Protein AF-A0AAV0TT83-F1 (afdb_monomer_lite)

Foldseek 3Di:
DDDDDDDPDPVPVPVLPDDDPLRNLVVQLVVLVVVLCCQQPPDADPPGDPDDRSQDDPVSVVVSVVSVVSSVVSVVVSVVVVVVVVVVVVVPVVDDPDDDDDDDDDDPDVVVVVVVVVVVVVVVVVVVVVVVVVVVVVVVVVVVVVVVVVVVD

Sequence (153 aa):
MKVEAREEDNGMNATMASMSPGKTALAEMNAAFASCLSLVCPPIQYPPHCRFNPVRDAADTAEIEARLEEFFLHAKQLEQLFLNETVSFSSSMTVDESMDDTEVDTERSEAVGGRQQQSELELEILNLEAELAEKNDLIEKYTDVREQIADVL

pLDDT: mean 75.4, std 20.29, range [35.06, 97.62]

Organism: NCBI:txid134698

Structure (mmCIF, N/CA/C/O backbone):
data_AF-A0AAV0TT83-F1
#
_entry.id   AF-A0AAV0TT83-F1
#
loop_
_atom_site.group_PDB
_atom_site.id
_atom_site.type_symbol
_atom_site.label_atom_id
_atom_site.label_alt_id
_atom_site.label_comp_id
_atom_site.label_asym_id
_atom_site.label_entity_id
_atom_site.label_seq_id
_atom_site.pdbx_PDB_ins_code
_atom_site.Cartn_x
_atom_site.Cartn_y
_atom_site.Cartn_z
_atom_site.occupancy
_atom_site.B_iso_or_equiv
_atom_site.auth_seq_id
_atom_site.auth_comp_id
_atom_site.auth_asym_id
_atom_site.auth_atom_id
_atom_site.pdbx_PDB_model_num
ATOM 1 N N . MET A 1 1 ? -9.344 -36.124 -43.006 1.00 38.16 1 MET A N 1
ATOM 2 C CA . MET A 1 1 ? -8.338 -35.384 -42.211 1.00 38.16 1 MET A CA 1
ATOM 3 C C . MET A 1 1 ? -8.569 -33.912 -42.521 1.00 38.16 1 MET A C 1
ATOM 5 O O . MET A 1 1 ? -8.264 -33.529 -43.635 1.00 38.16 1 MET A O 1
ATOM 9 N N . LYS A 1 2 ? -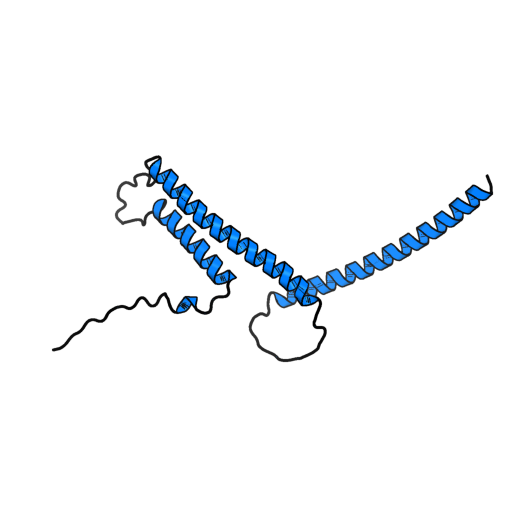9.285 -33.074 -41.761 1.00 40.78 2 LYS A N 1
ATOM 10 C CA . LYS A 1 2 ? -9.483 -32.912 -40.307 1.00 40.78 2 LYS A CA 1
ATOM 11 C C . LYS A 1 2 ? -8.164 -32.825 -39.548 1.00 40.78 2 LYS A C 1
ATOM 13 O O . LYS A 1 2 ? -7.611 -33.884 -39.284 1.00 40.78 2 LYS A O 1
ATOM 18 N N . VAL A 1 3 ? -7.727 -31.601 -39.234 1.00 39.03 3 VAL A N 1
ATOM 19 C CA . VAL A 1 3 ? -7.378 -31.150 -37.873 1.00 39.03 3 VAL A CA 1
ATOM 20 C C . VAL A 1 3 ? -7.605 -29.629 -37.811 1.00 39.03 3 VAL A C 1
ATOM 22 O O . VAL A 1 3 ? -6.943 -28.874 -38.515 1.00 39.03 3 VAL A O 1
ATOM 25 N N . GLU A 1 4 ? -8.591 -29.215 -37.018 1.00 39.25 4 GLU A N 1
ATOM 26 C CA . GLU A 1 4 ? -8.774 -27.848 -36.517 1.00 39.25 4 GLU A CA 1
ATOM 27 C C . GLU A 1 4 ? -7.844 -27.645 -35.308 1.00 39.25 4 GLU A C 1
ATOM 29 O O . GLU A 1 4 ? -7.710 -28.553 -34.487 1.00 39.25 4 GLU A O 1
ATOM 34 N N . ALA A 1 5 ? -7.243 -26.465 -35.172 1.00 40.81 5 ALA A N 1
ATOM 35 C CA . ALA A 1 5 ? -6.621 -25.978 -33.937 1.00 40.81 5 ALA A CA 1
ATOM 36 C C . ALA A 1 5 ? -7.211 -24.578 -33.707 1.00 40.81 5 ALA A C 1
ATOM 38 O O . ALA A 1 5 ? -6.863 -23.642 -34.418 1.00 40.81 5 ALA A O 1
ATOM 39 N N . ARG A 1 6 ? -8.375 -24.490 -33.056 1.00 35.06 6 ARG A N 1
ATOM 40 C CA . ARG A 1 6 ? -8.568 -24.394 -31.599 1.00 35.06 6 ARG A CA 1
ATOM 41 C C . ARG A 1 6 ? -7.829 -23.182 -31.035 1.00 35.06 6 ARG A C 1
ATOM 43 O O . ARG A 1 6 ? -6.644 -23.249 -30.739 1.00 35.06 6 ARG A O 1
ATOM 50 N N . GLU A 1 7 ? -8.597 -22.103 -30.919 1.00 36.88 7 GLU A N 1
ATOM 51 C CA . GLU A 1 7 ? -8.346 -20.956 -30.055 1.00 36.88 7 GLU A CA 1
ATOM 52 C C . GLU A 1 7 ? -7.949 -21.451 -28.657 1.00 36.88 7 GLU A C 1
ATOM 54 O O . GLU A 1 7 ? -8.701 -22.179 -27.999 1.00 36.88 7 GLU A O 1
ATOM 59 N N . GLU A 1 8 ? -6.749 -21.084 -28.215 1.00 36.72 8 GLU A N 1
ATOM 60 C CA . GLU A 1 8 ? -6.391 -21.106 -26.802 1.00 36.72 8 GLU A CA 1
ATOM 61 C C . GLU A 1 8 ? -6.990 -19.847 -26.177 1.00 36.72 8 GLU A C 1
ATOM 63 O O . GLU A 1 8 ? -6.374 -18.786 -26.102 1.00 36.72 8 GLU A O 1
ATOM 68 N N . ASP A 1 9 ? -8.267 -19.982 -25.820 1.00 36.31 9 ASP A N 1
ATOM 69 C CA . ASP A 1 9 ? -8.990 -19.075 -24.945 1.00 36.31 9 ASP A CA 1
ATOM 70 C C . ASP A 1 9 ? -8.229 -18.949 -23.618 1.00 36.31 9 ASP A C 1
ATOM 72 O O . ASP A 1 9 ? -7.876 -19.931 -22.955 1.00 36.31 9 ASP A O 1
ATOM 76 N N . ASN A 1 10 ? -7.903 -17.704 -23.300 1.00 38.72 10 ASN A N 1
ATOM 77 C CA . ASN A 1 10 ? -6.978 -17.276 -22.271 1.00 38.72 10 ASN A CA 1
ATOM 78 C C . ASN A 1 10 ? -7.578 -17.560 -20.881 1.00 38.72 10 ASN A C 1
ATOM 80 O O . ASN A 1 10 ? -8.238 -16.710 -20.280 1.00 38.72 10 ASN A O 1
ATOM 84 N N . GLY A 1 11 ? -7.333 -18.766 -20.359 1.00 36.97 11 GLY A N 1
ATOM 85 C CA . GLY A 1 11 ? -7.817 -19.290 -19.070 1.00 36.97 11 GLY A CA 1
ATOM 86 C C . GLY A 1 11 ? -7.334 -18.561 -17.806 1.00 36.97 11 GLY A C 1
ATOM 87 O O . GLY A 1 11 ? -7.370 -19.129 -16.720 1.00 36.97 11 GLY A O 1
ATOM 88 N N . MET A 1 12 ? -6.888 -17.311 -17.921 1.00 46.50 12 MET A N 1
ATOM 89 C CA . MET A 1 12 ? -6.483 -16.458 -16.800 1.00 46.50 12 MET A CA 1
ATOM 90 C C . MET A 1 12 ? -7.656 -15.648 -16.225 1.00 46.50 12 MET A C 1
ATOM 92 O O . MET A 1 12 ? -7.586 -15.203 -15.084 1.00 46.50 12 MET A O 1
ATOM 96 N N . ASN A 1 13 ? -8.762 -15.506 -16.965 1.00 44.19 13 ASN A N 1
ATOM 97 C CA . ASN A 1 13 ? -9.911 -14.710 -16.516 1.00 44.19 13 ASN A CA 1
ATOM 98 C C . ASN A 1 13 ? -10.819 -15.424 -15.497 1.00 44.19 13 ASN A C 1
ATOM 100 O O . ASN A 1 13 ? -11.597 -14.769 -14.808 1.00 44.19 13 ASN A O 1
ATOM 104 N N . ALA A 1 14 ? -10.736 -16.754 -15.375 1.00 41.03 14 ALA A N 1
ATOM 105 C CA . ALA A 1 14 ? -11.640 -17.527 -14.515 1.00 41.03 14 ALA A CA 1
ATOM 106 C C . ALA A 1 14 ? -11.194 -17.595 -13.040 1.00 41.03 14 ALA A C 1
ATOM 108 O O . ALA A 1 14 ? -12.024 -17.805 -12.158 1.00 41.03 14 ALA A O 1
ATOM 109 N N . THR A 1 15 ? -9.907 -17.392 -12.743 1.00 47.66 15 THR A N 1
ATOM 110 C CA . THR A 1 15 ? -9.357 -17.527 -11.379 1.00 47.66 15 THR A CA 1
ATOM 111 C C . THR A 1 15 ? -9.559 -16.279 -10.515 1.00 47.66 15 THR A C 1
ATOM 113 O O . THR A 1 15 ? -9.494 -16.364 -9.292 1.00 47.66 15 THR A O 1
ATOM 116 N N . MET A 1 16 ? -9.846 -15.128 -11.130 1.00 49.31 16 MET A N 1
ATOM 117 C CA . MET A 1 16 ? -10.051 -13.852 -10.425 1.00 49.31 16 MET A CA 1
ATOM 118 C C . MET A 1 16 ? -11.458 -13.714 -9.820 1.00 49.31 16 MET A C 1
ATOM 120 O O . MET A 1 16 ? -11.686 -12.857 -8.974 1.00 49.31 16 MET A O 1
ATOM 124 N N . ALA A 1 17 ? -12.408 -14.573 -10.205 1.00 44.44 17 ALA A N 1
ATOM 125 C CA . ALA A 1 17 ? -13.821 -14.418 -9.853 1.00 44.44 17 ALA A CA 1
ATOM 126 C C . ALA A 1 17 ? -14.187 -14.811 -8.401 1.00 44.44 17 ALA A C 1
ATOM 128 O O . ALA A 1 17 ? -15.351 -14.693 -8.026 1.00 44.44 17 ALA A O 1
ATOM 129 N N . SER A 1 18 ? -13.233 -15.267 -7.574 1.00 51.84 18 SER A N 1
ATOM 130 C CA . SER A 1 18 ? -13.482 -15.613 -6.155 1.00 51.84 18 SER A CA 1
ATOM 131 C C . SER A 1 18 ? -12.423 -15.100 -5.168 1.00 51.84 18 SER A C 1
ATOM 133 O O . SER A 1 18 ? -12.299 -15.611 -4.056 1.00 51.84 18 SER A O 1
ATOM 135 N N . MET A 1 19 ? -11.630 -14.097 -5.552 1.00 61.75 19 MET A N 1
ATOM 136 C CA . MET A 1 19 ? -10.655 -13.499 -4.638 1.00 61.75 19 MET A CA 1
ATOM 137 C C . MET A 1 19 ? -11.322 -12.410 -3.792 1.00 61.75 19 MET A C 1
ATOM 139 O O . MET A 1 19 ? -12.136 -11.634 -4.291 1.00 61.75 19 MET A O 1
ATOM 143 N N . SER A 1 20 ? -10.994 -12.365 -2.496 1.00 81.44 20 SER A N 1
ATOM 144 C CA . SER A 1 20 ? -11.433 -11.265 -1.635 1.00 81.44 20 SER A CA 1
ATOM 145 C C . SER A 1 20 ? -10.929 -9.929 -2.203 1.00 81.44 20 SER A C 1
ATOM 147 O O . SER A 1 20 ? -9.864 -9.908 -2.826 1.00 81.44 20 SER A O 1
ATOM 149 N N . PRO A 1 21 ? -11.635 -8.806 -1.977 1.00 82.81 21 PRO A N 1
ATOM 150 C CA . PRO A 1 21 ? -11.237 -7.501 -2.511 1.00 82.81 21 PRO A CA 1
ATOM 151 C C . PRO A 1 21 ? -9.770 -7.145 -2.223 1.00 82.81 21 PRO A C 1
ATOM 153 O O . PRO A 1 21 ? -9.069 -6.656 -3.105 1.00 82.81 21 PRO A O 1
ATOM 156 N N . GLY A 1 22 ? -9.271 -7.484 -1.027 1.00 84.56 22 GLY A N 1
ATOM 157 C CA . GLY A 1 22 ? -7.863 -7.304 -0.664 1.00 84.56 22 GLY A CA 1
ATOM 158 C C . GLY A 1 22 ? -6.894 -8.187 -1.459 1.00 84.56 22 GLY A C 1
ATOM 159 O O . GLY A 1 22 ? -5.825 -7.726 -1.850 1.00 84.56 22 GLY A O 1
ATOM 160 N N . LYS A 1 23 ? -7.265 -9.438 -1.768 1.00 87.00 23 LYS A N 1
ATOM 161 C CA . LYS A 1 23 ? -6.452 -10.333 -2.609 1.00 87.00 23 LYS A CA 1
ATOM 162 C C . LYS A 1 23 ? -6.371 -9.831 -4.052 1.00 87.00 23 LYS A C 1
ATOM 164 O O . LYS A 1 23 ? -5.297 -9.898 -4.644 1.00 87.00 23 LYS A O 1
ATOM 169 N N . THR A 1 24 ? -7.469 -9.303 -4.590 1.00 89.12 24 THR A N 1
ATOM 170 C CA . THR A 1 24 ? -7.494 -8.700 -5.930 1.00 89.12 24 THR A CA 1
ATOM 171 C C . THR A 1 24 ? -6.645 -7.429 -5.980 1.00 89.12 24 THR A C 1
ATOM 173 O O . THR A 1 24 ? -5.763 -7.329 -6.826 1.00 89.12 24 THR A O 1
ATOM 176 N N . ALA A 1 25 ? -6.808 -6.515 -5.018 1.00 88.56 25 ALA A N 1
ATOM 177 C CA . ALA A 1 25 ? -6.009 -5.288 -4.942 1.00 88.56 25 ALA A CA 1
ATOM 178 C C . ALA A 1 25 ? -4.502 -5.569 -4.769 1.00 88.56 25 ALA A C 1
ATOM 180 O O . ALA A 1 25 ? -3.662 -4.914 -5.385 1.00 88.56 25 ALA A O 1
ATOM 181 N N . LEU A 1 26 ? -4.140 -6.588 -3.980 1.00 91.94 26 LEU A N 1
ATOM 182 C CA . LEU A 1 26 ? -2.751 -7.031 -3.843 1.00 91.94 26 LEU A CA 1
ATOM 183 C C . LEU A 1 26 ? -2.200 -7.611 -5.155 1.00 91.94 26 LEU A C 1
ATOM 185 O O . LEU A 1 26 ? -1.042 -7.370 -5.498 1.00 91.94 26 LEU A O 1
ATOM 189 N N . ALA A 1 27 ? -3.010 -8.377 -5.890 1.00 94.06 27 ALA A N 1
ATOM 190 C CA . ALA A 1 27 ? -2.618 -8.926 -7.184 1.00 94.06 27 ALA A CA 1
ATOM 191 C C . ALA A 1 27 ? -2.369 -7.815 -8.216 1.00 94.06 27 ALA A C 1
ATOM 193 O O . ALA A 1 27 ? -1.360 -7.864 -8.919 1.00 94.06 27 ALA A O 1
ATOM 194 N N . GLU A 1 28 ? -3.226 -6.794 -8.258 1.00 94.00 28 GLU A N 1
ATOM 195 C CA . GLU A 1 28 ? -3.071 -5.617 -9.123 1.00 94.00 28 GLU A CA 1
ATOM 196 C C . GLU A 1 28 ? -1.811 -4.812 -8.773 1.00 94.00 28 GLU A C 1
ATOM 198 O O . GLU A 1 28 ? -0.993 -4.531 -9.651 1.00 94.00 28 GLU A O 1
ATOM 203 N N . MET A 1 29 ? -1.574 -4.542 -7.483 1.00 95.94 29 MET A N 1
ATOM 204 C CA . MET A 1 29 ? -0.353 -3.877 -7.013 1.00 95.94 29 MET A CA 1
ATOM 205 C C . MET A 1 29 ? 0.911 -4.650 -7.427 1.00 95.94 29 MET A C 1
ATOM 207 O O . MET A 1 29 ? 1.874 -4.073 -7.938 1.00 95.94 29 MET A O 1
ATOM 211 N N . ASN A 1 30 ? 0.909 -5.974 -7.254 1.00 95.19 30 ASN A N 1
ATOM 212 C CA . ASN A 1 30 ? 2.035 -6.822 -7.642 1.00 95.19 30 ASN A CA 1
ATOM 213 C C . ASN A 1 30 ? 2.227 -6.878 -9.165 1.00 95.19 30 ASN A C 1
ATOM 215 O O . ASN A 1 30 ? 3.368 -6.924 -9.628 1.00 95.19 30 ASN A O 1
ATOM 219 N N . ALA A 1 31 ? 1.145 -6.848 -9.946 1.00 95.25 31 ALA A N 1
ATOM 220 C CA . ALA A 1 31 ? 1.210 -6.799 -11.403 1.00 95.25 31 ALA A CA 1
ATOM 221 C C . ALA A 1 31 ? 1.836 -5.482 -11.895 1.00 95.25 31 ALA A C 1
ATOM 223 O O . ALA A 1 31 ? 2.737 -5.516 -12.738 1.00 95.25 31 ALA A O 1
ATOM 224 N N . ALA A 1 32 ? 1.439 -4.343 -11.317 1.00 94.62 32 ALA A N 1
ATOM 225 C CA . ALA A 1 32 ? 2.039 -3.039 -11.606 1.00 94.62 32 ALA A CA 1
ATOM 226 C C . ALA A 1 32 ? 3.539 -3.016 -11.254 1.00 94.62 32 ALA A C 1
ATOM 228 O O . ALA A 1 32 ? 4.375 -2.576 -12.050 1.00 94.62 32 ALA A O 1
ATOM 229 N N . PHE A 1 33 ? 3.919 -3.592 -10.108 1.00 94.75 33 PHE A N 1
ATOM 230 C CA . PHE A 1 33 ? 5.326 -3.696 -9.716 1.00 94.75 33 PHE A CA 1
ATOM 231 C C . PHE A 1 33 ? 6.143 -4.597 -10.652 1.00 94.75 33 PHE A C 1
ATOM 233 O O . PHE A 1 33 ? 7.236 -4.227 -11.085 1.00 94.75 33 PHE A O 1
ATOM 240 N N . ALA A 1 34 ? 5.611 -5.766 -11.019 1.00 93.50 34 ALA A N 1
ATOM 241 C CA . ALA A 1 34 ? 6.255 -6.677 -11.963 1.00 93.50 34 ALA A CA 1
ATOM 242 C C . ALA A 1 34 ? 6.432 -6.027 -13.345 1.00 93.50 34 ALA A C 1
ATOM 244 O O . ALA A 1 34 ? 7.482 -6.183 -13.974 1.00 93.50 34 ALA A O 1
ATOM 245 N N . SER A 1 35 ? 5.442 -5.245 -13.787 1.00 90.94 35 SER A N 1
ATOM 246 C CA . SER A 1 35 ? 5.532 -4.432 -15.000 1.00 90.94 35 SER A CA 1
ATOM 247 C C . SER A 1 35 ? 6.689 -3.433 -14.917 1.00 90.94 35 SER A C 1
ATOM 249 O O . SER A 1 35 ? 7.498 -3.365 -15.844 1.00 90.94 35 SER A O 1
ATOM 251 N N . CYS A 1 36 ? 6.847 -2.715 -13.801 1.00 91.38 36 CYS A N 1
ATOM 252 C CA . CYS A 1 36 ? 7.981 -1.810 -13.592 1.00 91.38 36 CYS A CA 1
ATOM 253 C C . CYS A 1 36 ? 9.331 -2.554 -13.615 1.00 91.38 36 CYS A C 1
ATOM 255 O O . CYS A 1 36 ? 10.278 -2.120 -14.272 1.00 91.38 36 CYS A O 1
ATOM 257 N N . LEU A 1 37 ? 9.428 -3.711 -12.954 1.00 88.75 37 LEU A N 1
ATOM 258 C CA . LEU A 1 37 ? 10.656 -4.511 -12.933 1.00 88.75 37 LEU A CA 1
ATOM 259 C C . LEU A 1 37 ? 11.023 -5.084 -14.301 1.00 88.75 37 LEU A C 1
ATOM 261 O O . LEU A 1 37 ? 12.207 -5.210 -14.594 1.00 88.75 37 LEU A O 1
ATOM 265 N N . SER A 1 38 ? 10.048 -5.404 -15.154 1.00 86.81 38 SER A N 1
ATOM 266 C CA . SER A 1 38 ? 10.326 -5.915 -16.503 1.00 86.81 38 SER A CA 1
ATOM 267 C C . SER A 1 38 ? 11.126 -4.927 -17.363 1.00 86.81 38 SER A C 1
ATOM 269 O O . SER A 1 38 ? 11.919 -5.347 -18.207 1.00 86.81 38 SER A O 1
ATOM 271 N N . LEU A 1 39 ? 10.960 -3.626 -17.102 1.00 83.88 39 LEU A N 1
ATOM 272 C CA . LEU A 1 39 ? 11.666 -2.546 -17.784 1.00 83.88 39 LEU A CA 1
ATOM 273 C C . LEU A 1 39 ? 13.115 -2.417 -17.286 1.00 83.88 39 LEU A C 1
ATOM 275 O O . LEU A 1 39 ? 14.041 -2.294 -18.081 1.00 83.88 39 LEU A O 1
ATOM 279 N N . VAL A 1 40 ? 13.324 -2.501 -15.969 1.00 84.62 40 VAL A N 1
ATOM 280 C CA . VAL A 1 40 ? 14.640 -2.291 -15.330 1.00 84.62 40 VAL A CA 1
ATOM 281 C C . VAL A 1 40 ? 15.484 -3.572 -15.280 1.00 84.62 40 VAL A C 1
ATOM 283 O O . VAL A 1 40 ? 16.713 -3.526 -15.252 1.00 84.62 40 VAL A O 1
ATOM 286 N N . CYS A 1 41 ? 14.839 -4.735 -15.292 1.00 80.75 41 CYS A N 1
ATOM 287 C CA . CYS A 1 41 ? 15.459 -6.046 -15.141 1.00 80.75 41 CYS A CA 1
ATOM 288 C C . CYS A 1 41 ? 15.005 -6.996 -16.262 1.00 80.75 41 CYS A C 1
ATOM 290 O O . CYS A 1 41 ? 14.282 -7.962 -15.996 1.00 80.75 41 CYS A O 1
ATOM 292 N N . PRO A 1 42 ? 15.441 -6.777 -17.518 1.00 74.75 42 PRO A N 1
ATOM 293 C CA . PRO A 1 42 ? 15.077 -7.660 -18.615 1.00 74.75 42 PRO A CA 1
ATOM 294 C C . PRO A 1 42 ? 15.631 -9.084 -18.400 1.00 74.75 42 PRO A C 1
ATOM 296 O O . PRO A 1 42 ? 16.736 -9.248 -17.852 1.00 74.75 42 PRO A O 1
ATOM 299 N N . PRO A 1 43 ? 14.904 -10.126 -18.855 1.00 76.88 43 PRO A N 1
ATOM 300 C CA . PRO A 1 43 ? 15.330 -11.517 -18.733 1.00 76.88 43 PRO A CA 1
ATOM 301 C C . PRO A 1 43 ? 16.738 -11.754 -19.286 1.00 76.88 43 PRO A C 1
ATOM 303 O O . PRO A 1 43 ? 17.119 -11.230 -20.335 1.00 76.88 43 PRO A O 1
ATOM 306 N N . ILE A 1 44 ? 17.525 -12.566 -18.582 1.00 72.31 44 ILE A N 1
ATOM 307 C CA . ILE A 1 44 ? 18.896 -12.881 -18.994 1.00 72.31 44 ILE A CA 1
ATOM 308 C C . ILE A 1 44 ? 18.844 -13.927 -20.109 1.00 72.31 44 ILE A C 1
ATOM 310 O O . ILE A 1 44 ? 18.399 -15.048 -19.878 1.00 72.31 44 ILE A O 1
ATOM 314 N N . GLN A 1 45 ? 19.324 -13.587 -21.305 1.00 70.50 45 GLN A N 1
ATOM 315 C CA . GLN A 1 45 ? 19.603 -14.577 -22.347 1.00 70.50 45 GLN A CA 1
ATOM 316 C C . GLN A 1 45 ? 21.045 -15.078 -22.220 1.00 70.50 45 GLN A C 1
ATOM 318 O O . GLN A 1 45 ? 21.961 -14.294 -21.967 1.00 70.50 45 GLN A O 1
ATOM 323 N N . TYR A 1 46 ? 21.232 -16.390 -22.386 1.00 75.12 46 TYR A N 1
ATOM 324 C CA . TYR A 1 46 ? 22.541 -17.043 -22.376 1.00 75.12 46 TYR A CA 1
ATOM 325 C C . TYR A 1 46 ? 22.959 -17.439 -23.799 1.00 75.12 46 TYR A C 1
ATOM 327 O O . TYR A 1 46 ? 22.134 -18.008 -24.517 1.00 75.12 46 TYR A O 1
ATOM 335 N N . PRO A 1 47 ? 24.231 -17.224 -24.196 1.00 80.62 47 PRO A N 1
ATOM 336 C CA . PRO A 1 47 ? 25.328 -16.608 -23.435 1.00 80.62 47 PRO A CA 1
ATOM 337 C C . PRO A 1 47 ? 25.096 -15.107 -23.177 1.00 80.62 47 PRO A C 1
ATOM 339 O O . PRO A 1 47 ? 24.483 -14.446 -24.011 1.00 80.62 47 PRO A O 1
ATOM 342 N N . PRO A 1 48 ? 25.565 -14.547 -22.046 1.00 69.69 48 PRO A N 1
ATOM 343 C CA . PRO A 1 48 ? 25.251 -13.171 -21.676 1.00 69.69 48 PRO A CA 1
ATOM 344 C C . PRO A 1 48 ? 25.869 -12.184 -22.673 1.00 69.69 48 PRO A C 1
ATOM 346 O O . PRO A 1 48 ? 27.083 -11.982 -22.703 1.00 69.69 48 PRO A O 1
ATOM 349 N N . HIS A 1 49 ? 25.029 -11.554 -23.493 1.00 65.50 49 HIS A N 1
ATOM 350 C CA . HIS A 1 49 ? 25.423 -10.400 -24.296 1.00 65.50 49 HIS A CA 1
ATOM 351 C C . HIS A 1 49 ? 25.736 -9.211 -23.373 1.00 65.50 49 HIS A C 1
ATOM 353 O O . HIS A 1 49 ? 25.155 -9.103 -22.290 1.00 65.50 49 HIS A O 1
ATOM 359 N N . CYS A 1 50 ? 26.659 -8.327 -23.779 1.00 64.75 50 CYS A N 1
ATOM 360 C CA . CYS A 1 50 ? 26.977 -7.102 -23.039 1.00 64.75 50 CYS A CA 1
ATOM 361 C C . CYS A 1 50 ? 25.686 -6.404 -22.589 1.00 64.75 50 CYS A C 1
ATOM 363 O O . CYS A 1 50 ? 24.874 -5.986 -23.415 1.00 64.75 50 CYS A O 1
ATOM 365 N N . ARG A 1 51 ? 25.493 -6.311 -21.269 1.00 62.84 51 ARG A N 1
ATOM 366 C CA . ARG A 1 51 ? 24.304 -5.714 -20.663 1.00 62.84 51 ARG A CA 1
ATOM 367 C C . ARG A 1 51 ? 24.441 -4.198 -20.722 1.00 62.84 51 ARG A C 1
ATOM 369 O O . ARG A 1 51 ? 25.149 -3.609 -19.911 1.00 62.84 51 ARG A O 1
ATOM 376 N N . PHE A 1 52 ? 23.805 -3.573 -21.707 1.00 65.12 52 PHE A N 1
ATOM 377 C CA . PHE A 1 52 ? 23.587 -2.129 -21.667 1.00 65.12 52 PHE A CA 1
ATOM 378 C C . PHE A 1 52 ? 22.687 -1.797 -20.474 1.00 65.12 52 PHE A C 1
ATOM 380 O O . PHE A 1 52 ? 21.816 -2.597 -20.131 1.00 65.12 52 PHE A O 1
ATOM 387 N N . ASN A 1 53 ? 22.907 -0.641 -19.840 1.00 70.06 53 ASN A N 1
ATOM 388 C CA . ASN A 1 53 ? 21.981 -0.139 -18.829 1.00 70.06 53 ASN A CA 1
ATOM 389 C C . ASN A 1 53 ? 20.590 -0.023 -19.484 1.00 70.06 53 ASN A C 1
ATOM 391 O O . ASN A 1 53 ? 20.505 0.643 -20.516 1.00 70.06 53 ASN A O 1
ATOM 395 N N . PRO A 1 54 ? 19.550 -0.702 -18.971 1.00 68.50 54 PRO A N 1
ATOM 396 C CA . PRO A 1 54 ? 18.213 -0.631 -19.552 1.00 68.50 54 PRO A CA 1
ATOM 397 C C . PRO A 1 54 ? 17.597 0.765 -19.432 1.00 68.50 54 PRO A C 1
ATOM 399 O O . PRO A 1 54 ? 16.779 1.117 -20.266 1.00 68.50 54 PRO A O 1
ATOM 402 N N . VAL A 1 55 ? 18.046 1.572 -18.465 1.00 76.50 55 VAL A N 1
ATOM 403 C CA . VAL A 1 55 ? 17.680 2.987 -18.344 1.00 76.50 55 VAL A CA 1
ATOM 404 C C . VAL A 1 55 ? 18.758 3.817 -19.032 1.00 76.50 55 VAL A C 1
ATOM 406 O O . VAL A 1 55 ? 19.896 3.899 -18.553 1.00 76.50 55 VAL A O 1
ATOM 409 N N . ARG A 1 56 ? 18.436 4.375 -20.197 1.00 73.31 56 ARG A N 1
ATOM 410 C CA . ARG A 1 56 ? 19.400 5.033 -21.089 1.00 73.31 56 ARG A CA 1
ATOM 411 C C . ARG A 1 56 ? 19.158 6.526 -21.202 1.00 73.31 56 ARG A C 1
ATOM 413 O O . ARG A 1 56 ? 20.132 7.255 -21.398 1.00 73.31 56 ARG A O 1
ATOM 420 N N . ASP A 1 57 ? 17.915 6.976 -21.072 1.00 80.69 57 ASP A N 1
ATOM 421 C CA . ASP A 1 57 ? 17.564 8.383 -21.231 1.00 80.69 57 ASP A CA 1
ATOM 422 C C . ASP A 1 57 ? 16.474 8.877 -20.261 1.00 80.69 57 ASP A C 1
ATOM 424 O O . ASP A 1 57 ? 15.988 8.158 -19.388 1.00 80.69 57 ASP A O 1
ATOM 428 N N . ALA A 1 58 ? 16.142 10.166 -20.384 1.00 77.44 58 ALA A N 1
ATOM 429 C CA . ALA A 1 58 ? 15.137 10.823 -19.555 1.00 77.44 58 ALA A CA 1
ATOM 430 C C . ALA A 1 58 ? 13.698 10.355 -19.856 1.00 77.44 58 ALA A C 1
ATOM 432 O O . ALA A 1 58 ? 12.804 10.565 -19.035 1.00 77.44 58 ALA A O 1
ATOM 433 N N . ALA A 1 59 ? 13.458 9.751 -21.025 1.00 80.25 59 ALA A N 1
ATOM 434 C CA . ALA A 1 59 ? 12.159 9.184 -21.363 1.00 80.25 59 ALA A CA 1
ATOM 435 C C . ALA A 1 59 ? 11.955 7.857 -20.620 1.00 80.25 59 ALA A C 1
ATOM 437 O O . ALA A 1 59 ? 10.890 7.657 -20.042 1.00 80.25 59 ALA A O 1
ATOM 438 N N . ASP A 1 60 ? 12.997 7.025 -20.525 1.00 85.75 60 ASP A N 1
ATOM 439 C CA . ASP A 1 60 ? 12.975 5.795 -19.725 1.00 85.75 60 ASP A CA 1
ATOM 440 C C . ASP A 1 60 ? 12.691 6.096 -18.244 1.00 85.75 60 ASP A C 1
ATOM 442 O O . ASP A 1 60 ? 11.904 5.405 -17.598 1.00 85.75 60 ASP A O 1
ATOM 446 N N . THR A 1 61 ? 13.295 7.155 -17.688 1.00 86.94 61 THR A N 1
ATOM 447 C CA . THR A 1 61 ? 13.025 7.560 -16.298 1.00 86.94 61 THR A CA 1
ATOM 448 C C . THR A 1 61 ? 11.599 8.065 -16.105 1.00 86.94 61 THR A C 1
ATOM 450 O O . THR A 1 61 ? 10.973 7.706 -15.114 1.00 86.94 61 THR A O 1
ATOM 453 N N . ALA A 1 62 ? 11.062 8.836 -17.057 1.00 89.12 62 ALA A N 1
ATOM 454 C CA . ALA A 1 62 ? 9.679 9.311 -16.998 1.00 89.12 62 ALA A CA 1
ATOM 455 C C . ALA A 1 62 ? 8.668 8.154 -17.108 1.00 89.12 62 ALA A C 1
ATOM 457 O O . ALA A 1 62 ? 7.627 8.167 -16.455 1.00 89.12 62 ALA A O 1
ATOM 458 N N . GLU A 1 63 ? 8.979 7.122 -17.896 1.00 91.06 63 GLU A N 1
ATOM 459 C CA . GLU A 1 63 ? 8.154 5.916 -17.981 1.00 91.06 63 GLU A CA 1
ATOM 460 C C . GLU A 1 63 ? 8.193 5.100 -16.680 1.00 91.06 63 GLU A C 1
ATOM 462 O O . GLU A 1 63 ? 7.156 4.610 -16.228 1.00 91.06 63 GLU A O 1
ATOM 467 N N . ILE A 1 64 ? 9.363 4.983 -16.043 1.00 91.50 64 ILE A N 1
ATOM 468 C CA . ILE A 1 64 ? 9.490 4.344 -14.724 1.00 91.50 64 ILE A CA 1
ATOM 469 C C . ILE A 1 64 ? 8.665 5.101 -13.682 1.00 91.50 64 ILE A C 1
ATOM 471 O 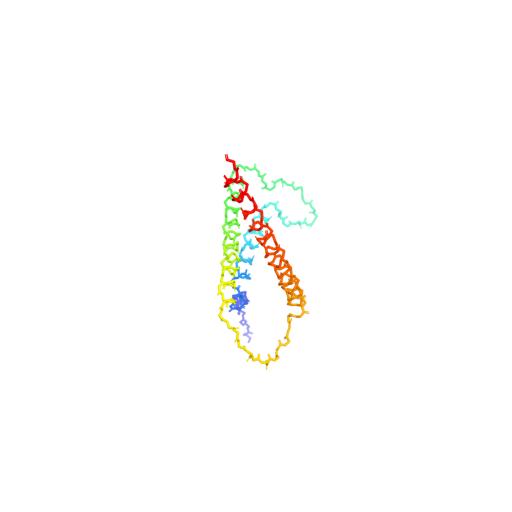O . ILE A 1 64 ? 7.939 4.472 -12.916 1.00 91.50 64 ILE A O 1
ATOM 475 N N . GLU A 1 65 ? 8.741 6.433 -13.666 1.00 92.44 65 GLU A N 1
ATOM 476 C CA . GLU A 1 65 ? 7.945 7.272 -12.765 1.00 92.44 65 GLU A CA 1
ATOM 477 C C . GLU A 1 65 ? 6.443 7.035 -12.965 1.00 92.44 65 GLU A C 1
ATOM 479 O O . GLU A 1 65 ? 5.748 6.731 -11.998 1.00 92.44 65 GLU A O 1
ATOM 484 N N . ALA A 1 66 ? 5.959 7.042 -14.210 1.00 93.69 66 ALA A N 1
ATOM 485 C CA . ALA A 1 66 ? 4.551 6.782 -14.513 1.00 93.69 66 ALA A CA 1
ATOM 486 C C . ALA A 1 66 ? 4.085 5.382 -14.058 1.00 93.69 66 ALA A C 1
ATOM 488 O O . ALA A 1 66 ? 3.003 5.238 -13.489 1.00 93.69 66 ALA A O 1
ATOM 489 N N . ARG A 1 67 ? 4.904 4.337 -14.252 1.00 93.38 67 ARG A N 1
ATOM 490 C CA . ARG A 1 67 ? 4.577 2.976 -13.776 1.00 93.38 67 ARG A CA 1
ATOM 491 C C . ARG A 1 67 ? 4.612 2.867 -12.249 1.00 93.38 67 ARG A C 1
ATOM 493 O O . ARG A 1 67 ? 3.857 2.088 -11.666 1.00 93.38 67 ARG A O 1
ATOM 500 N N . LEU A 1 68 ? 5.479 3.631 -11.585 1.00 94.62 68 LEU A N 1
ATOM 501 C CA . LEU A 1 68 ? 5.516 3.699 -10.126 1.00 94.62 68 LEU A CA 1
ATOM 502 C C . LEU A 1 68 ? 4.304 4.443 -9.559 1.00 94.62 68 LEU A C 1
ATOM 504 O O . LEU A 1 68 ? 3.789 4.028 -8.525 1.00 94.62 68 LEU A O 1
ATOM 508 N N . GLU A 1 69 ? 3.810 5.489 -10.225 1.00 95.69 69 GLU A N 1
ATOM 509 C CA . GLU A 1 69 ? 2.566 6.165 -9.832 1.00 95.69 69 GLU A CA 1
ATOM 510 C C . GLU A 1 69 ? 1.377 5.194 -9.809 1.00 95.69 69 GLU A C 1
ATOM 512 O O . GLU A 1 69 ? 0.615 5.179 -8.841 1.00 95.69 69 GLU A O 1
ATOM 517 N N . GLU A 1 70 ? 1.259 4.327 -10.818 1.00 94.44 70 GLU A N 1
ATOM 518 C CA . GLU A 1 70 ? 0.239 3.272 -10.870 1.00 94.44 70 GLU A CA 1
ATOM 519 C C . GLU A 1 70 ? 0.403 2.256 -9.725 1.00 94.44 70 GLU A C 1
ATOM 521 O O . GLU A 1 70 ? -0.562 1.924 -9.033 1.00 94.44 70 GLU A O 1
ATOM 526 N N . PHE A 1 71 ? 1.635 1.818 -9.445 1.00 96.00 71 PHE A N 1
ATOM 527 C CA . PHE A 1 71 ? 1.921 0.961 -8.291 1.00 96.00 71 PHE A CA 1
ATOM 528 C C . PHE A 1 71 ? 1.500 1.613 -6.965 1.00 96.00 71 PHE A C 1
ATOM 530 O O . PHE A 1 71 ? 0.840 0.976 -6.140 1.00 96.00 71 PHE A O 1
ATOM 537 N N . PHE A 1 72 ? 1.847 2.885 -6.754 1.00 96.50 72 PHE A N 1
ATOM 538 C CA . PHE A 1 72 ? 1.498 3.605 -5.530 1.00 96.50 72 PHE A CA 1
ATOM 539 C C . PHE A 1 72 ? -0.003 3.867 -5.411 1.00 96.50 72 PHE A C 1
ATOM 541 O O . PHE A 1 72 ? -0.530 3.869 -4.296 1.00 96.50 72 PHE A O 1
ATOM 548 N N . LEU A 1 73 ? -0.710 4.030 -6.531 1.00 95.44 73 LEU A N 1
ATOM 549 C CA . LEU A 1 73 ? -2.166 4.110 -6.542 1.00 95.44 73 LEU A CA 1
ATOM 550 C C . LEU A 1 73 ? -2.790 2.815 -6.004 1.00 95.44 73 LEU A C 1
ATOM 552 O O . LEU A 1 73 ? -3.613 2.874 -5.088 1.00 95.44 73 LEU A O 1
ATOM 556 N N . HIS A 1 74 ? -2.359 1.654 -6.506 1.00 93.94 74 HIS A N 1
ATOM 557 C CA . HIS A 1 74 ? -2.834 0.358 -6.012 1.00 93.94 74 HIS A CA 1
ATOM 558 C C . HIS A 1 74 ? -2.437 0.107 -4.553 1.00 93.94 74 HIS A C 1
ATOM 560 O O . HIS A 1 74 ? -3.254 -0.367 -3.763 1.00 93.94 74 HIS A O 1
ATOM 566 N N . ALA A 1 75 ? -1.224 0.497 -4.150 1.00 93.44 75 ALA A N 1
ATOM 567 C CA . ALA A 1 75 ? -0.801 0.427 -2.753 1.00 93.44 75 ALA A CA 1
ATOM 568 C C . ALA A 1 75 ? -1.706 1.274 -1.843 1.00 93.44 75 ALA A C 1
ATOM 570 O O . ALA A 1 75 ? -2.086 0.832 -0.757 1.00 93.44 75 ALA A O 1
ATOM 571 N N . LYS A 1 76 ? -2.116 2.467 -2.300 1.00 93.75 76 LYS A N 1
ATOM 572 C CA . LYS A 1 76 ? -3.015 3.335 -1.531 1.00 93.75 76 LYS A CA 1
ATOM 573 C C . LYS A 1 76 ? -4.429 2.768 -1.429 1.00 93.75 76 LYS A C 1
ATOM 575 O O . LYS A 1 76 ? -5.052 2.880 -0.375 1.00 93.75 76 LYS A O 1
ATOM 580 N N . GLN A 1 77 ? -4.933 2.152 -2.496 1.00 91.69 77 GLN A N 1
ATOM 581 C CA . GLN A 1 77 ? -6.218 1.447 -2.481 1.00 91.69 77 GLN A CA 1
ATOM 582 C C . GLN A 1 77 ? -6.193 0.277 -1.491 1.00 91.69 77 GLN A C 1
ATOM 584 O O . GLN A 1 77 ? -7.126 0.114 -0.707 1.00 91.69 77 GLN A O 1
ATOM 589 N N . LEU A 1 78 ? -5.101 -0.491 -1.475 1.00 91.12 78 LEU A N 1
ATOM 590 C CA . LEU A 1 78 ? -4.918 -1.603 -0.550 1.00 91.12 78 LEU A CA 1
ATOM 591 C C . LEU A 1 78 ? -4.851 -1.131 0.915 1.00 91.12 78 LEU A C 1
ATOM 593 O O . LEU A 1 78 ? -5.510 -1.708 1.775 1.00 91.12 78 LEU A O 1
ATOM 597 N N . GLU A 1 79 ? -4.126 -0.045 1.199 1.00 91.56 79 GLU A N 1
ATOM 598 C CA . GLU A 1 79 ? -4.090 0.584 2.530 1.00 91.56 79 GLU A CA 1
ATOM 599 C C . GLU A 1 79 ? -5.491 1.014 2.995 1.00 91.56 79 GLU A C 1
ATOM 601 O O . GLU A 1 79 ? -5.878 0.761 4.135 1.00 91.56 79 GLU A O 1
ATOM 606 N N . GLN A 1 80 ? -6.276 1.635 2.108 1.00 89.94 80 GLN A N 1
ATOM 607 C CA . GLN A 1 80 ? -7.646 2.048 2.417 1.00 89.94 80 GLN A CA 1
ATOM 608 C C . GLN A 1 80 ? -8.568 0.859 2.687 1.00 89.94 80 GLN A C 1
ATOM 610 O O . GLN A 1 80 ? -9.414 0.955 3.573 1.00 89.94 80 GLN A O 1
ATOM 615 N N . LEU A 1 81 ? -8.413 -0.250 1.957 1.00 88.69 81 LEU A N 1
ATOM 616 C CA . LEU A 1 81 ? -9.172 -1.472 2.221 1.00 88.69 81 LEU A CA 1
ATOM 617 C C . LEU A 1 81 ? -8.894 -1.989 3.634 1.00 88.69 81 LEU A C 1
ATOM 619 O O . LEU A 1 81 ? -9.846 -2.224 4.370 1.00 88.69 81 LEU A O 1
ATOM 623 N N . PHE A 1 82 ? -7.626 -2.064 4.047 1.00 85.56 82 PHE A N 1
ATOM 624 C CA . PHE A 1 82 ? -7.273 -2.507 5.398 1.00 85.56 82 PHE A CA 1
ATOM 625 C C . PHE A 1 82 ? -7.756 -1.545 6.490 1.00 85.56 82 PHE A C 1
ATOM 627 O O . PHE A 1 82 ? -8.316 -1.983 7.492 1.00 85.56 82 PHE A O 1
ATOM 634 N N . LEU A 1 83 ? -7.602 -0.230 6.304 1.00 85.69 83 LEU A N 1
ATOM 635 C CA . LEU A 1 83 ? -8.100 0.752 7.273 1.00 85.69 83 LEU A CA 1
ATOM 636 C C . LEU A 1 83 ? -9.631 0.698 7.393 1.00 85.69 83 LEU A C 1
ATOM 638 O O . LEU A 1 83 ? -10.164 0.658 8.501 1.00 85.69 83 LEU A O 1
ATOM 642 N N . ASN A 1 84 ? -10.354 0.620 6.277 1.00 81.69 84 ASN A N 1
ATOM 643 C CA . ASN A 1 84 ? -11.813 0.518 6.301 1.00 81.69 84 ASN A CA 1
ATOM 644 C C . ASN A 1 84 ? -12.295 -0.821 6.869 1.00 81.69 84 ASN A C 1
ATOM 646 O O . ASN A 1 84 ? -13.314 -0.847 7.556 1.00 81.69 84 ASN A O 1
ATOM 650 N N . GLU A 1 85 ? -11.572 -1.915 6.632 1.00 74.31 85 GLU A N 1
ATOM 651 C CA . GLU A 1 85 ? -11.846 -3.217 7.240 1.00 74.31 85 GLU A CA 1
ATOM 652 C C . GLU A 1 85 ? -11.646 -3.165 8.757 1.00 74.31 85 GLU A C 1
ATOM 654 O O . GLU A 1 85 ? -12.538 -3.578 9.488 1.00 74.31 85 GLU A O 1
ATOM 659 N N . THR A 1 86 ? -10.570 -2.547 9.260 1.00 68.44 86 THR A N 1
ATOM 660 C CA . THR A 1 86 ? -10.373 -2.378 10.715 1.00 68.44 86 THR A CA 1
ATOM 661 C C . THR A 1 86 ? -11.458 -1.522 11.377 1.00 68.44 86 THR A C 1
ATOM 663 O O . THR A 1 86 ? -11.935 -1.866 12.461 1.00 68.44 86 THR A O 1
ATOM 666 N N . VAL A 1 87 ? -11.914 -0.446 10.726 1.00 66.38 87 VAL A N 1
ATOM 667 C CA . VAL A 1 87 ? -13.016 0.404 11.220 1.00 66.38 87 VAL A CA 1
ATOM 668 C C . VAL A 1 87 ? -14.368 -0.317 11.139 1.00 66.38 87 VAL A C 1
ATOM 670 O O . VAL A 1 87 ? -15.205 -0.182 12.032 1.00 66.38 87 VAL A O 1
ATOM 673 N N . SER A 1 88 ? -14.585 -1.127 10.102 1.00 60.09 88 SER A N 1
ATOM 674 C CA . SER A 1 88 ? -15.810 -1.920 9.944 1.00 60.09 88 SER A CA 1
ATOM 675 C C . SER A 1 88 ? -15.857 -3.094 10.921 1.00 60.09 88 SER A C 1
ATOM 677 O O . SER A 1 88 ? -16.909 -3.367 11.486 1.00 60.09 88 SER A O 1
ATOM 679 N N . PHE A 1 89 ? -14.726 -3.751 11.183 1.00 59.69 89 PHE A N 1
ATOM 680 C CA . PHE A 1 89 ? -14.613 -4.854 12.137 1.00 59.69 89 PHE A CA 1
ATOM 681 C C . PHE A 1 89 ? -14.802 -4.366 13.578 1.00 59.69 89 PHE A C 1
ATOM 683 O O . PHE A 1 89 ? -15.579 -4.947 14.331 1.00 59.69 89 PHE A O 1
ATOM 690 N N . SER A 1 90 ? -14.187 -3.234 13.937 1.00 57.56 90 SER A N 1
ATOM 691 C CA . SER A 1 90 ? -14.414 -2.583 15.238 1.00 57.56 90 SER A CA 1
ATOM 692 C C . SER A 1 90 ? -15.846 -2.065 15.404 1.00 57.56 90 SER A C 1
ATOM 694 O O . SER A 1 90 ? -16.396 -2.154 16.498 1.00 57.56 90 SER A O 1
ATOM 696 N N . SER A 1 91 ? -16.494 -1.602 14.329 1.00 55.00 91 SER A N 1
ATOM 697 C CA . SER A 1 91 ? -17.914 -1.222 14.370 1.00 55.00 91 SER A CA 1
ATOM 698 C C . SER A 1 91 ? -18.839 -2.446 14.453 1.00 55.00 91 SER A C 1
ATOM 700 O O . SER A 1 91 ? -19.847 -2.406 15.153 1.00 55.00 91 SER A O 1
ATOM 702 N N . SER A 1 92 ? -18.491 -3.559 13.798 1.00 45.22 92 SER A N 1
ATOM 703 C CA . SER A 1 92 ? -19.296 -4.789 13.777 1.00 45.22 92 SER A CA 1
ATOM 704 C C . SER A 1 92 ? -19.179 -5.617 15.059 1.00 45.22 92 SER A C 1
ATOM 706 O O . SER A 1 92 ? -20.107 -6.349 15.381 1.00 45.22 92 SER A O 1
ATOM 708 N N . MET A 1 93 ? -18.092 -5.481 15.828 1.00 51.31 93 MET A N 1
ATOM 709 C CA . MET A 1 93 ? -17.943 -6.135 17.137 1.00 51.31 93 MET A CA 1
ATOM 710 C C . MET A 1 93 ? -18.789 -5.505 18.254 1.00 51.31 93 MET A C 1
ATOM 712 O O . MET A 1 93 ? -18.802 -6.013 19.369 1.00 51.31 93 MET A O 1
ATOM 716 N N . THR A 1 94 ? -19.530 -4.428 17.973 1.00 53.50 94 THR A N 1
ATOM 717 C CA . THR A 1 94 ? -20.447 -3.822 18.955 1.00 53.50 94 THR A CA 1
ATOM 718 C C . THR A 1 94 ? -21.868 -4.391 18.906 1.00 53.50 94 THR A C 1
ATOM 720 O O . THR A 1 94 ? -22.702 -4.000 19.720 1.00 53.50 94 THR A O 1
ATOM 723 N N . VAL A 1 95 ? -22.160 -5.326 17.991 1.00 51.44 95 VAL A N 1
ATOM 724 C CA . VAL A 1 95 ? -23.491 -5.937 17.851 1.00 51.44 95 VAL A CA 1
ATOM 725 C C . VAL A 1 95 ? -23.370 -7.399 17.401 1.00 51.44 95 VAL A C 1
ATOM 727 O O . VAL A 1 95 ? -23.537 -7.667 16.221 1.00 51.44 95 VAL A O 1
ATOM 730 N N . ASP A 1 96 ? -23.041 -8.325 18.307 1.00 38.03 96 ASP A N 1
ATOM 731 C CA . ASP A 1 96 ? -23.720 -9.633 18.455 1.00 38.03 96 ASP A CA 1
ATOM 732 C C . ASP A 1 96 ? -23.083 -10.426 19.615 1.00 38.03 96 ASP A C 1
ATOM 734 O O . ASP A 1 96 ? -22.101 -11.152 19.463 1.00 38.03 96 ASP A O 1
ATOM 738 N N . GLU A 1 97 ? -23.638 -10.249 20.811 1.00 51.38 97 GLU A N 1
ATOM 739 C CA . GLU A 1 97 ? -23.504 -11.198 21.912 1.00 51.38 97 GLU A CA 1
ATOM 740 C C . GLU A 1 97 ? -24.634 -12.228 21.749 1.00 51.38 97 GLU A C 1
ATOM 742 O O . GLU A 1 97 ? -25.663 -12.155 22.420 1.00 51.38 97 GLU A O 1
ATOM 747 N N . SER A 1 98 ? -24.502 -13.169 20.810 1.00 50.50 98 SER A N 1
ATOM 748 C CA . SER A 1 98 ? -25.350 -14.360 20.805 1.00 50.50 98 SER A CA 1
ATOM 749 C C . SER A 1 98 ? -24.580 -15.613 20.402 1.00 50.50 98 SER A C 1
ATOM 751 O O . SER A 1 98 ? -23.905 -15.705 19.379 1.00 50.50 98 SER A O 1
ATOM 753 N N . MET A 1 99 ? -24.651 -16.577 21.317 1.00 62.97 99 MET A N 1
ATOM 754 C CA . MET A 1 99 ? -24.176 -17.944 21.189 1.00 62.97 99 MET A CA 1
ATOM 755 C C . MET A 1 99 ? -24.779 -18.609 19.948 1.00 62.97 99 MET A C 1
ATOM 757 O O . MET A 1 99 ? -25.994 -18.777 19.899 1.00 62.97 99 MET A O 1
ATOM 761 N N . ASP A 1 100 ? -23.946 -19.101 19.033 1.00 44.75 100 ASP A N 1
ATOM 762 C CA . ASP A 1 100 ? -24.248 -20.364 18.361 1.00 44.75 100 ASP A CA 1
ATOM 763 C C . ASP A 1 100 ? -22.966 -21.102 17.965 1.00 44.75 100 ASP A C 1
ATOM 765 O O . ASP A 1 100 ? -21.999 -20.536 17.454 1.00 44.75 100 ASP A O 1
ATOM 769 N N . ASP A 1 101 ? -22.973 -22.383 18.296 1.00 56.72 101 ASP A N 1
ATOM 770 C CA . ASP A 1 101 ? -21.878 -23.337 18.247 1.00 56.72 101 ASP A CA 1
ATOM 771 C C . ASP A 1 101 ? -22.034 -24.141 16.952 1.00 56.72 101 ASP A C 1
ATOM 773 O O . ASP A 1 101 ? -22.863 -25.043 16.883 1.00 56.72 101 ASP A O 1
ATOM 777 N N . THR A 1 102 ? -21.300 -23.806 15.887 1.00 47.88 102 THR A N 1
ATOM 778 C CA . THR A 1 102 ? -21.175 -24.709 14.730 1.00 47.88 102 THR A CA 1
ATOM 779 C C . THR A 1 102 ? -19.798 -24.633 14.076 1.00 47.88 102 THR A C 1
ATOM 781 O O . THR A 1 102 ? -19.317 -23.591 13.638 1.00 47.88 102 THR A O 1
ATOM 784 N N . GLU A 1 103 ? -19.160 -25.797 14.035 1.00 61.28 103 GLU A N 1
ATOM 785 C CA . GLU A 1 103 ? -17.785 -26.034 13.615 1.00 61.28 103 GLU A CA 1
ATOM 786 C C . GLU A 1 103 ? -17.610 -25.983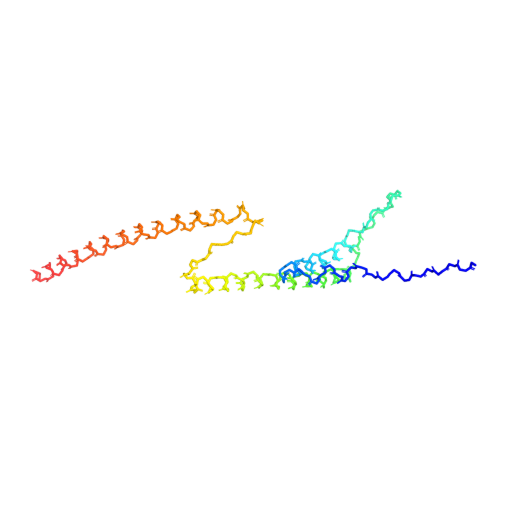 12.090 1.00 61.28 103 GLU A C 1
ATOM 788 O O . GLU A 1 103 ? -18.283 -26.721 11.371 1.00 61.28 103 GLU A O 1
ATOM 793 N N . VAL A 1 104 ? -16.637 -25.203 11.600 1.00 44.56 104 VAL A N 1
ATOM 794 C CA . VAL A 1 104 ? -15.950 -25.466 10.323 1.00 44.56 104 VAL A CA 1
ATOM 795 C C . VAL A 1 104 ? -14.469 -25.092 10.457 1.00 44.56 104 VAL A C 1
ATOM 797 O O . VAL A 1 104 ? -14.097 -23.926 10.567 1.00 44.56 104 VAL A O 1
ATOM 800 N N . ASP A 1 105 ? -13.632 -26.129 10.455 1.00 48.94 105 ASP A N 1
ATOM 801 C CA . ASP A 1 105 ? -12.173 -26.111 10.340 1.00 48.94 105 ASP A CA 1
ATOM 802 C C . ASP A 1 105 ? -11.670 -25.214 9.192 1.00 48.94 105 ASP A C 1
ATOM 804 O O . ASP A 1 105 ? -12.146 -25.361 8.066 1.00 48.94 105 ASP A O 1
ATOM 808 N N . THR A 1 106 ? -10.660 -24.358 9.454 1.00 47.69 106 THR A N 1
ATOM 809 C CA . THR A 1 106 ? -9.435 -24.139 8.623 1.00 47.69 106 THR A CA 1
ATOM 810 C C . THR A 1 106 ? -8.566 -22.934 9.072 1.00 47.69 106 THR A C 1
ATOM 812 O O . THR A 1 106 ? -7.466 -22.781 8.560 1.00 47.69 106 THR A O 1
ATOM 815 N N . GLU A 1 107 ? -8.909 -22.123 10.088 1.00 43.31 107 GLU A N 1
ATOM 816 C CA . GLU A 1 107 ? -8.067 -20.954 10.477 1.00 43.31 107 GLU A CA 1
ATOM 817 C C . GLU A 1 107 ? -7.670 -20.927 11.970 1.00 43.31 107 GLU A C 1
ATOM 819 O O . GLU A 1 107 ? -7.949 -19.996 12.722 1.00 43.31 107 GLU A O 1
ATOM 824 N N . ARG A 1 108 ? -6.992 -21.984 12.438 1.00 48.88 108 ARG A N 1
ATOM 825 C CA . ARG A 1 108 ? -6.608 -22.171 13.854 1.00 48.88 108 ARG A CA 1
ATOM 826 C C . ARG A 1 108 ? -5.127 -21.881 14.133 1.00 48.88 108 ARG A C 1
ATOM 828 O O . ARG A 1 108 ? -4.440 -22.708 14.726 1.00 48.88 108 ARG A O 1
ATOM 835 N N . SER A 1 109 ? -4.626 -20.711 13.737 1.00 43.16 109 SER A N 1
ATOM 836 C CA . SER A 1 109 ? -3.329 -20.245 14.263 1.00 43.16 109 SER A CA 1
ATOM 837 C C . SER A 1 109 ? -3.275 -18.762 14.633 1.00 43.16 109 SER A C 1
ATOM 839 O O . SER A 1 109 ? -2.490 -18.415 15.509 1.00 43.16 109 SER A O 1
ATOM 841 N N . GLU A 1 110 ? -4.143 -17.908 14.081 1.00 45.59 110 GLU A N 1
ATOM 842 C CA . GLU A 1 110 ? -4.187 -16.475 14.437 1.00 45.59 110 GLU A CA 1
ATOM 843 C C . GLU A 1 110 ? -5.333 -16.128 15.408 1.00 45.59 110 GLU A C 1
ATOM 845 O O . GLU A 1 110 ? -5.168 -15.291 16.294 1.00 45.59 110 GLU A O 1
ATOM 850 N N . ALA A 1 111 ? -6.457 -16.856 15.359 1.00 51.44 111 ALA A N 1
ATOM 851 C CA . ALA A 1 111 ? -7.607 -16.627 16.245 1.00 51.44 111 ALA A CA 1
ATOM 852 C C . ALA A 1 111 ? -7.345 -16.962 17.732 1.00 51.44 111 ALA A C 1
ATOM 854 O O . ALA A 1 111 ? -7.994 -16.409 18.620 1.00 51.44 111 ALA A O 1
ATOM 855 N N . VAL A 1 112 ? -6.390 -17.856 18.029 1.00 52.72 112 VAL A N 1
ATOM 856 C CA . VAL A 1 112 ? -6.038 -18.228 19.416 1.00 52.72 112 VAL A CA 1
ATOM 857 C C . VAL A 1 112 ? -5.188 -17.142 20.082 1.00 52.72 112 VAL A C 1
ATOM 859 O O . VAL A 1 112 ? -5.408 -16.838 21.252 1.00 52.72 112 VAL A O 1
ATOM 862 N N . GLY A 1 113 ? -4.274 -16.516 19.330 1.00 56.97 113 GLY A N 1
ATOM 863 C CA . GLY A 1 113 ? -3.438 -15.422 19.832 1.00 56.97 113 GLY A CA 1
ATOM 864 C C . GLY A 1 113 ? -4.241 -14.148 20.097 1.00 56.97 113 GLY A C 1
ATOM 865 O O . GLY A 1 113 ? -4.059 -13.519 21.135 1.00 56.97 113 GLY A O 1
ATOM 866 N N . GLY A 1 114 ? -5.195 -13.819 19.219 1.00 65.50 114 GLY A N 1
ATOM 867 C CA . GLY A 1 114 ? -6.068 -12.654 19.397 1.00 65.50 114 GLY A CA 1
ATOM 868 C C . GLY A 1 114 ? -6.981 -12.754 20.625 1.00 65.50 114 GLY A C 1
ATOM 869 O O . GLY A 1 114 ? -7.107 -11.788 21.370 1.00 65.50 114 GLY A O 1
ATOM 870 N N . ARG A 1 115 ? -7.561 -13.934 20.897 1.00 69.38 115 ARG A N 1
ATOM 871 C CA . ARG A 1 115 ? -8.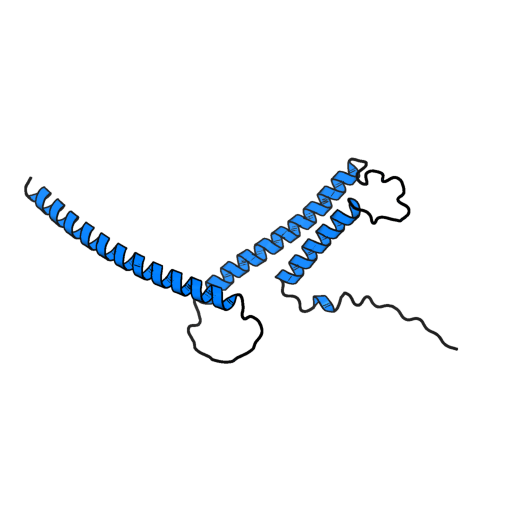400 -14.150 22.094 1.00 69.38 115 ARG A CA 1
ATOM 872 C C . ARG A 1 115 ? -7.605 -14.084 23.398 1.00 69.38 115 ARG A C 1
ATOM 874 O O . ARG A 1 115 ? -8.112 -13.584 24.396 1.00 69.38 115 ARG A O 1
ATOM 881 N N . GLN A 1 116 ? -6.367 -14.581 23.398 1.00 75.19 116 GLN A N 1
ATOM 882 C CA . GLN A 1 116 ? -5.486 -14.476 24.564 1.00 75.19 116 GLN A CA 1
ATOM 883 C C . GLN A 1 116 ? -5.087 -13.022 24.828 1.00 75.19 116 GLN A C 1
ATOM 885 O O . GLN A 1 116 ? -5.219 -12.561 25.955 1.00 75.19 116 GLN A O 1
ATOM 890 N N . GLN A 1 117 ? -4.710 -12.279 23.786 1.00 84.19 117 GLN A N 1
ATOM 891 C CA . GLN A 1 117 ? -4.408 -10.850 23.902 1.00 84.19 117 GLN A CA 1
ATOM 892 C C . GLN A 1 117 ? -5.621 -10.036 24.370 1.00 84.19 117 GLN A C 1
ATOM 894 O O . GLN A 1 117 ? -5.470 -9.153 25.205 1.00 84.19 117 GLN A O 1
ATOM 899 N N . GLN A 1 118 ? -6.830 -10.348 23.893 1.00 81.56 118 GLN A N 1
ATOM 900 C CA . GLN A 1 118 ? -8.056 -9.713 24.389 1.00 81.56 118 GLN A CA 1
ATOM 901 C C . GLN A 1 118 ? -8.279 -9.983 25.879 1.00 81.56 118 GLN A C 1
ATOM 903 O O . GLN A 1 118 ? -8.520 -9.045 26.628 1.00 81.56 118 GLN A O 1
ATOM 908 N N . SER A 1 119 ? -8.121 -11.232 26.326 1.00 86.19 119 SER A N 1
ATOM 909 C CA . SER A 1 119 ? -8.260 -11.576 27.745 1.00 86.19 119 SER A CA 1
ATOM 910 C C . SER A 1 119 ? -7.210 -10.891 28.629 1.00 86.19 119 SER A C 1
ATOM 912 O O . SER A 1 119 ? -7.523 -10.513 29.757 1.00 86.19 119 SER A O 1
ATOM 914 N N . GLU A 1 120 ? -5.978 -10.727 28.140 1.00 91.19 120 GLU A N 1
ATOM 915 C CA . GLU A 1 120 ? -4.925 -9.985 28.845 1.00 91.19 120 GLU A CA 1
ATOM 916 C C . GLU A 1 120 ? -5.270 -8.493 28.955 1.00 91.19 120 GLU A C 1
ATOM 918 O O . GLU A 1 120 ? -5.157 -7.916 30.037 1.00 91.19 120 GLU A O 1
ATOM 923 N N . LEU A 1 121 ? -5.761 -7.889 27.868 1.00 92.94 121 LEU A N 1
ATOM 924 C CA . LEU A 1 121 ? -6.190 -6.489 27.849 1.00 92.94 121 LEU A CA 1
ATOM 925 C C . LEU A 1 121 ? -7.403 -6.242 28.757 1.00 92.94 121 LEU A C 1
ATOM 927 O O . LEU A 1 121 ? -7.421 -5.253 29.483 1.00 92.94 121 LEU A O 1
ATOM 931 N N . GLU A 1 122 ? -8.394 -7.136 28.765 1.00 92.12 122 GLU A N 1
ATOM 932 C CA . GLU A 1 122 ? -9.560 -7.052 29.658 1.00 92.12 122 GLU A CA 1
ATOM 933 C C . GLU A 1 122 ? -9.155 -7.107 31.137 1.00 92.12 122 GLU A C 1
ATOM 935 O O . GLU A 1 122 ? -9.668 -6.345 31.959 1.00 92.12 122 GLU A O 1
ATOM 940 N N . LEU A 1 123 ? -8.194 -7.971 31.481 1.00 95.19 123 LEU A N 1
ATOM 941 C CA . LEU A 1 123 ? -7.670 -8.063 32.841 1.00 95.19 123 LEU A CA 1
ATOM 942 C C . LEU A 1 123 ? -6.913 -6.790 33.247 1.00 95.19 123 LEU A C 1
ATOM 944 O O . LEU A 1 123 ? -7.058 -6.321 34.378 1.00 95.19 123 LEU A O 1
ATOM 948 N N . GLU A 1 124 ? -6.118 -6.223 32.339 1.00 95.44 124 GLU A N 1
ATOM 949 C CA . GLU A 1 124 ? -5.396 -4.977 32.596 1.00 95.44 124 GLU A CA 1
ATOM 950 C C . GLU A 1 124 ? -6.348 -3.784 32.749 1.00 95.44 124 GLU A C 1
ATOM 952 O O . GLU A 1 124 ? -6.151 -2.968 33.649 1.00 95.44 124 GLU A O 1
ATOM 957 N N . ILE A 1 125 ? -7.428 -3.722 31.962 1.00 96.38 125 ILE A N 1
ATOM 958 C CA . ILE A 1 125 ? -8.485 -2.712 32.120 1.00 96.38 125 ILE A CA 1
ATOM 959 C C . ILE A 1 125 ? -9.102 -2.795 33.519 1.00 96.38 125 ILE A C 1
ATOM 961 O O . ILE A 1 125 ? -9.131 -1.786 34.219 1.00 96.38 125 ILE A O 1
ATOM 965 N N . LEU A 1 126 ? -9.515 -3.986 33.968 1.00 96.62 126 LEU A N 1
ATOM 966 C CA . LEU A 1 126 ? -10.083 -4.168 35.311 1.00 96.62 126 LEU A CA 1
ATOM 967 C C . LEU A 1 126 ? -9.114 -3.728 36.416 1.00 96.62 126 LEU A C 1
ATOM 969 O O . LEU A 1 126 ? -9.521 -3.130 37.414 1.00 96.62 126 LEU A O 1
ATOM 973 N N . ASN A 1 127 ? -7.823 -4.007 36.241 1.00 96.19 127 ASN A N 1
ATOM 974 C CA . ASN A 1 127 ? -6.802 -3.595 37.197 1.00 96.19 127 ASN A CA 1
ATOM 975 C C . ASN A 1 127 ? -6.625 -2.066 37.226 1.00 96.19 127 ASN A C 1
ATOM 977 O O . ASN A 1 127 ? -6.551 -1.472 38.302 1.00 96.19 127 ASN A O 1
ATOM 981 N N . LEU A 1 128 ? -6.603 -1.420 36.057 1.00 97.56 128 LEU A N 1
ATOM 982 C CA . LEU A 1 128 ? -6.517 0.037 35.944 1.00 97.56 128 LEU A CA 1
ATOM 983 C C . LEU A 1 128 ? -7.761 0.732 36.512 1.00 97.56 128 LEU A C 1
ATOM 985 O O . LEU A 1 128 ? -7.635 1.765 37.169 1.00 97.56 128 LEU A O 1
ATOM 989 N N . GLU A 1 129 ? -8.953 0.171 36.309 1.00 96.69 129 GLU A N 1
ATOM 990 C CA . GLU A 1 129 ? -10.200 0.681 36.891 1.00 96.69 129 GLU A CA 1
ATOM 991 C C . GLU A 1 129 ? -10.185 0.612 38.423 1.00 96.69 129 GLU A C 1
ATOM 993 O O . GLU A 1 129 ? -10.575 1.577 39.086 1.00 96.69 129 GLU A O 1
ATOM 998 N N . ALA A 1 130 ? -9.674 -0.482 38.995 1.00 96.94 130 ALA A N 1
ATOM 999 C CA . ALA A 1 130 ? -9.517 -0.619 40.441 1.00 96.94 130 ALA A CA 1
ATOM 1000 C C . ALA A 1 130 ? -8.513 0.398 41.016 1.00 96.94 130 ALA A C 1
ATOM 1002 O O . ALA A 1 130 ? -8.801 1.050 42.022 1.00 96.94 130 ALA A O 1
ATOM 1003 N N . GLU A 1 131 ? -7.362 0.589 40.362 1.00 97.31 131 GLU A N 1
ATOM 1004 C CA . GLU A 1 131 ? -6.365 1.583 40.782 1.00 97.31 131 GLU A CA 1
ATOM 1005 C C . GLU A 1 131 ? -6.907 3.020 40.668 1.00 97.31 131 GLU A C 1
ATOM 1007 O O . GLU A 1 131 ? -6.651 3.862 41.533 1.00 97.31 131 GLU A O 1
ATOM 1012 N N . LEU A 1 132 ? -7.680 3.319 39.619 1.00 97.38 132 LEU A N 1
ATOM 1013 C CA . LEU A 1 132 ? -8.341 4.615 39.461 1.00 97.38 132 LEU A CA 1
ATOM 1014 C C . LEU A 1 132 ? -9.374 4.871 40.560 1.00 97.38 132 LEU A C 1
ATOM 1016 O O . LEU A 1 132 ? -9.439 5.992 41.065 1.00 97.38 132 LEU A O 1
ATOM 1020 N N . ALA A 1 133 ? -10.151 3.859 40.953 1.00 97.31 133 ALA A N 1
ATOM 1021 C CA . ALA A 1 133 ? -11.093 3.973 42.062 1.00 97.31 133 ALA A CA 1
ATOM 1022 C C . ALA A 1 133 ? -10.369 4.296 43.380 1.00 97.31 133 ALA A C 1
ATOM 1024 O O . ALA A 1 133 ? -10.715 5.273 44.041 1.00 97.31 133 ALA A O 1
ATOM 1025 N N . GLU A 1 134 ? -9.294 3.570 43.708 1.00 97.50 134 GLU A N 1
ATOM 1026 C CA . GLU A 1 134 ? -8.498 3.834 44.916 1.00 97.50 134 GLU A CA 1
ATOM 1027 C C . GLU A 1 134 ? -7.888 5.246 44.912 1.00 97.50 134 GLU A C 1
ATOM 1029 O O . GLU A 1 134 ? -7.898 5.953 45.925 1.00 97.50 134 GLU A O 1
ATOM 1034 N N . LYS A 1 135 ? -7.374 5.696 43.761 1.00 97.44 135 LYS A N 1
ATOM 1035 C CA . LYS A 1 135 ? -6.832 7.054 43.625 1.00 97.44 135 LYS A CA 1
ATOM 1036 C C . LYS A 1 135 ? -7.907 8.123 43.779 1.00 97.44 135 LYS A C 1
ATOM 1038 O O . LYS A 1 135 ? -7.631 9.147 44.404 1.00 97.44 135 LYS A O 1
ATOM 1043 N N . ASN A 1 136 ? -9.105 7.906 43.245 1.00 97.00 136 ASN A N 1
ATOM 1044 C CA . ASN A 1 136 ? -10.219 8.836 43.413 1.00 97.00 136 ASN A CA 1
ATOM 1045 C C . ASN A 1 136 ? -10.650 8.939 44.883 1.00 97.00 136 ASN A C 1
ATOM 1047 O O . ASN A 1 136 ? -10.769 10.056 45.385 1.00 97.00 136 ASN A O 1
ATOM 1051 N N . ASP A 1 137 ? -10.755 7.817 45.600 1.00 97.25 137 ASP A N 1
ATOM 1052 C CA . ASP A 1 137 ? -11.041 7.810 47.044 1.00 97.25 137 ASP A CA 1
ATOM 1053 C C . ASP A 1 137 ? -9.980 8.588 47.838 1.00 97.25 137 ASP A C 1
ATOM 1055 O O . ASP A 1 137 ? -10.265 9.277 48.822 1.00 97.25 137 ASP A O 1
ATOM 1059 N N . LEU A 1 138 ? -8.714 8.473 47.427 1.00 97.62 138 LEU A N 1
ATOM 1060 C CA . LEU A 1 138 ? -7.619 9.195 48.060 1.00 97.62 138 LEU A CA 1
ATOM 1061 C C . LEU A 1 138 ? -7.707 10.704 47.793 1.00 97.62 138 LEU A C 1
ATOM 1063 O O . LEU A 1 138 ? -7.487 11.500 48.708 1.00 97.62 138 LEU A O 1
ATOM 1067 N N . ILE A 1 139 ? -8.047 11.102 46.564 1.00 97.19 139 ILE A N 1
ATOM 1068 C CA . ILE A 1 139 ? -8.278 12.504 46.197 1.00 97.19 139 ILE A CA 1
ATOM 1069 C C . ILE A 1 139 ? -9.426 13.093 47.018 1.00 97.19 139 ILE A C 1
ATOM 1071 O O . ILE A 1 139 ? -9.282 14.211 47.515 1.00 97.19 139 ILE A O 1
ATOM 1075 N N . GLU A 1 140 ? -10.526 12.363 47.199 1.00 97.06 140 GLU A N 1
ATOM 1076 C CA . GLU A 1 140 ? -11.664 12.811 48.010 1.00 97.06 140 GLU A CA 1
ATOM 1077 C C . GLU A 1 140 ? -11.228 13.077 49.457 1.00 97.06 140 GLU A C 1
ATOM 1079 O O . GLU A 1 140 ? -11.377 14.193 49.949 1.00 97.06 140 GLU A O 1
ATOM 1084 N N . LYS A 1 141 ? -10.515 12.133 50.088 1.00 96.31 141 LYS A N 1
ATOM 1085 C CA . LYS A 1 141 ? -9.973 12.319 51.449 1.00 96.31 141 LYS A CA 1
ATOM 1086 C C . LYS A 1 141 ? -9.053 13.532 51.569 1.00 96.31 141 LYS A C 1
ATOM 1088 O O . LYS A 1 141 ? -9.113 14.265 52.556 1.00 96.31 141 LYS A O 1
ATOM 1093 N N . TYR A 1 142 ? -8.166 13.748 50.597 1.00 96.00 142 TYR A N 1
ATOM 1094 C CA . TYR A 1 142 ? -7.295 14.926 50.613 1.00 96.00 142 TYR A CA 1
ATOM 1095 C C . TYR A 1 142 ? -8.064 16.221 50.354 1.00 96.00 142 TYR A C 1
ATOM 1097 O O . TYR A 1 142 ? -7.678 17.267 50.878 1.00 96.00 142 TYR A O 1
ATOM 1105 N N . THR A 1 143 ? -9.141 16.160 49.576 1.00 95.12 143 THR A 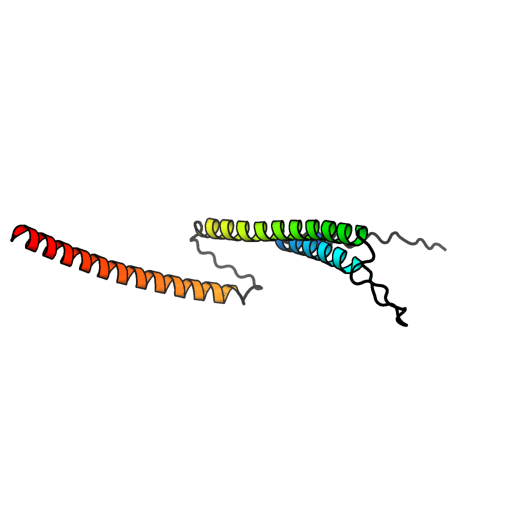N 1
ATOM 1106 C CA . THR A 1 143 ? -10.038 17.293 49.347 1.00 95.12 143 THR A CA 1
ATOM 1107 C C . THR A 1 143 ? -10.756 17.666 50.640 1.00 95.12 143 THR A C 1
ATOM 1109 O O . THR A 1 143 ? -10.679 18.829 51.031 1.00 95.12 143 THR A O 1
ATOM 1112 N N . ASP A 1 144 ? -11.298 16.691 51.372 1.00 94.38 144 ASP A N 1
ATOM 1113 C CA . ASP A 1 144 ? -11.929 16.906 52.680 1.00 94.38 144 ASP A CA 1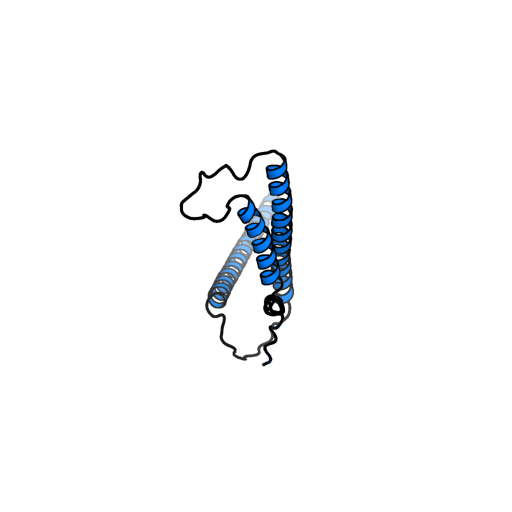
ATOM 1114 C C . ASP A 1 144 ? -10.961 17.537 53.688 1.00 94.38 144 ASP A C 1
ATOM 1116 O O . ASP A 1 144 ? -11.288 18.507 54.371 1.00 94.38 144 ASP A O 1
ATOM 1120 N N . VAL A 1 145 ? -9.731 17.015 53.777 1.00 94.69 145 VAL A N 1
ATOM 1121 C CA . VAL A 1 145 ? -8.700 17.566 54.673 1.00 94.69 145 VAL A CA 1
ATOM 1122 C C . VAL A 1 145 ? -8.321 18.989 54.265 1.00 94.69 145 VAL A C 1
ATOM 1124 O O . VAL A 1 145 ? -8.132 19.851 55.123 1.00 94.69 145 VAL A O 1
ATOM 1127 N N . ARG A 1 146 ? -8.209 19.262 52.961 1.00 92.69 146 ARG A N 1
ATOM 1128 C CA . ARG A 1 146 ? -7.921 20.607 52.453 1.00 92.69 146 ARG A CA 1
ATOM 1129 C C . ARG A 1 146 ? -9.037 21.587 52.816 1.00 92.69 146 ARG A C 1
ATOM 1131 O O . ARG A 1 146 ? -8.718 22.706 53.211 1.00 92.69 146 ARG A O 1
ATOM 1138 N N . GLU A 1 147 ? -10.300 21.190 52.686 1.00 92.31 147 GLU A N 1
ATOM 1139 C CA . GLU A 1 147 ? -11.446 22.019 53.082 1.00 92.31 147 GLU A CA 1
ATOM 1140 C C . GLU A 1 147 ? -11.452 22.276 54.591 1.00 92.31 147 GLU A C 1
ATOM 1142 O O . GLU A 1 147 ? -11.522 23.427 55.008 1.00 92.31 147 GLU A O 1
ATOM 1147 N N . GLN A 1 148 ? -11.219 21.247 55.411 1.00 89.38 148 GLN A N 1
ATOM 1148 C CA . GLN A 1 148 ? -11.096 21.413 56.863 1.00 89.38 148 GLN A CA 1
ATOM 1149 C C . GLN A 1 148 ? -9.971 22.377 57.259 1.00 89.38 148 GLN A C 1
ATOM 1151 O O . GLN A 1 148 ? -10.132 23.164 58.186 1.00 89.38 148 GLN A O 1
ATOM 1156 N N . ILE A 1 149 ? -8.822 22.335 56.576 1.00 89.75 149 ILE A N 1
ATOM 1157 C CA . ILE A 1 149 ? -7.727 23.285 56.825 1.00 89.75 149 ILE A CA 1
ATOM 1158 C C . ILE A 1 149 ? -8.127 24.703 56.401 1.00 89.75 149 ILE A C 1
ATOM 1160 O O . ILE A 1 149 ? -7.788 25.655 57.102 1.00 89.75 149 ILE A O 1
ATOM 1164 N N . ALA A 1 150 ? -8.831 24.853 55.276 1.00 85.69 150 ALA A N 1
ATOM 1165 C CA . ALA A 1 150 ? -9.305 26.150 54.801 1.00 85.69 150 ALA A CA 1
ATOM 1166 C C . ALA A 1 150 ? -10.328 26.788 55.755 1.00 85.69 150 ALA A C 1
ATOM 1168 O O . ALA A 1 150 ? -10.321 28.002 55.899 1.00 85.69 150 ALA A O 1
ATOM 1169 N N . ASP A 1 151 ? -11.148 25.986 56.439 1.00 81.00 151 ASP A N 1
ATOM 1170 C CA . ASP A 1 151 ? -12.117 26.470 57.432 1.00 81.00 151 ASP A CA 1
ATOM 1171 C C . ASP A 1 151 ? -11.475 26.874 58.776 1.00 81.00 151 ASP A C 1
ATOM 1173 O O . ASP A 1 151 ? -12.084 27.589 59.574 1.00 81.00 151 ASP A O 1
ATOM 1177 N N . VAL A 1 152 ? -10.255 26.402 59.057 1.00 78.75 152 VAL A N 1
ATOM 1178 C CA . VAL A 1 152 ? -9.522 26.666 60.312 1.00 78.75 152 VAL A CA 1
ATOM 1179 C C . VAL A 1 152 ? -8.611 27.902 60.220 1.00 78.75 152 VAL A C 1
ATOM 1181 O O . VAL A 1 152 ? -8.207 28.432 61.259 1.00 78.75 152 VAL A O 1
ATOM 1184 N N . LEU A 1 153 ? -8.285 28.364 59.008 1.00 63.62 153 LEU A N 1
ATOM 1185 C CA . LEU A 1 153 ? -7.410 29.515 58.733 1.00 63.62 153 LEU A CA 1
ATOM 1186 C C . LEU A 1 153 ? -8.202 30.778 58.378 1.00 63.62 153 LEU A C 1
ATOM 1188 O O . LEU A 1 153 ? -7.791 31.857 58.865 1.00 63.62 153 LEU A O 1
#

Radius of gyration: 31.06 Å; chains: 1; bounding box: 52×65×102 Å

Secondary structure (DSSP, 8-state):
----------TTSSGGGG--HHHHHHHHHHHHHHHHHHHHSPPPPSS------S--SHHHHHHHHHHHHHHHHHHHHHHHHHHHHHHHHHHHTTS----------S-TTTHHHHHHHHHHHHHHHHHHHHHHHHHHHHHHHHHHHHHHHHHH-